Protein AF-A0A5J4Q0F8-F1 (afdb_monomer_lite)

Structure (mmCIF, N/CA/C/O backbone):
data_AF-A0A5J4Q0F8-F1
#
_entry.id   AF-A0A5J4Q0F8-F1
#
loop_
_atom_site.group_PDB
_atom_site.id
_atom_site.type_symbol
_atom_site.label_atom_id
_atom_site.label_alt_id
_atom_site.label_comp_id
_atom_site.label_asym_id
_atom_site.label_entity_id
_atom_site.label_seq_id
_atom_site.pdbx_PDB_ins_code
_atom_site.Cartn_x
_atom_site.Cartn_y
_atom_site.Cartn_z
_atom_site.occupancy
_atom_site.B_iso_or_equiv
_atom_site.auth_seq_id
_atom_site.auth_comp_id
_atom_site.auth_asym_id
_atom_site.auth_atom_id
_atom_site.pdbx_PDB_model_num
ATOM 1 N N . MET A 1 1 ? -8.336 6.481 6.851 1.00 70.69 1 MET A N 1
ATOM 2 C CA . MET A 1 1 ? -6.994 6.304 6.263 1.00 70.69 1 MET A CA 1
ATOM 3 C C . MET A 1 1 ? -6.115 7.478 6.667 1.00 70.69 1 MET A C 1
ATOM 5 O O . MET A 1 1 ? -6.570 8.615 6.573 1.00 70.69 1 MET A O 1
ATOM 9 N N . THR A 1 2 ? -4.871 7.237 7.091 1.00 80.25 2 THR A N 1
ATOM 10 C CA . THR A 1 2 ? -3.922 8.327 7.376 1.00 80.25 2 THR A CA 1
ATOM 11 C C . THR A 1 2 ? -3.353 8.921 6.074 1.00 80.25 2 THR A C 1
ATOM 13 O O . THR A 1 2 ? -3.236 8.206 5.073 1.00 80.25 2 THR A O 1
ATOM 16 N N . PRO A 1 3 ? -2.966 10.211 6.049 1.00 83.81 3 PRO A N 1
ATOM 17 C CA . PRO A 1 3 ? -2.361 10.831 4.865 1.00 83.81 3 PRO A CA 1
ATOM 18 C C . PRO A 1 3 ? -1.110 10.101 4.349 1.00 83.81 3 PRO A C 1
ATOM 20 O O . PRO A 1 3 ? -0.893 10.029 3.141 1.00 83.81 3 PRO A O 1
ATOM 23 N N . GLU A 1 4 ? -0.311 9.518 5.247 1.00 86.25 4 GLU A N 1
ATOM 24 C CA . GLU A 1 4 ? 0.884 8.742 4.889 1.00 86.25 4 GLU A CA 1
ATOM 25 C C . GLU A 1 4 ? 0.550 7.467 4.114 1.00 86.25 4 GLU A C 1
ATOM 27 O O . GLU A 1 4 ? 1.171 7.193 3.089 1.00 86.25 4 GLU A O 1
ATOM 32 N 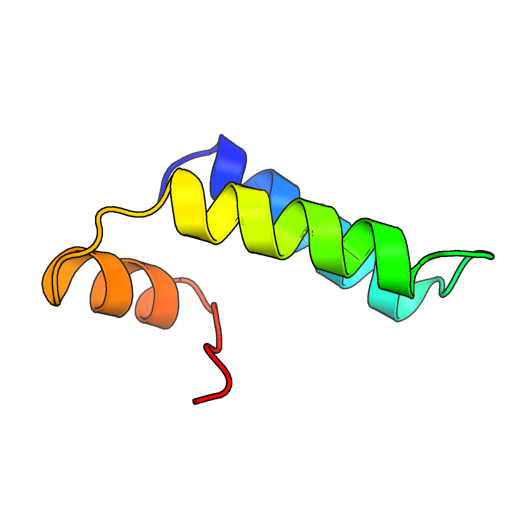N . VAL A 1 5 ? -0.454 6.707 4.560 1.00 84.38 5 VAL A N 1
ATOM 33 C CA . VAL A 1 5 ? -0.895 5.483 3.875 1.00 84.38 5 VAL A CA 1
ATOM 34 C C . VAL A 1 5 ? -1.412 5.798 2.473 1.00 84.38 5 VAL A C 1
ATOM 36 O O . VAL A 1 5 ? -1.086 5.082 1.527 1.00 84.38 5 VAL A O 1
ATOM 39 N N . LYS A 1 6 ? -2.164 6.896 2.324 1.00 85.88 6 LYS A N 1
ATOM 40 C CA . LYS A 1 6 ? -2.653 7.349 1.016 1.00 85.88 6 LYS A CA 1
ATOM 41 C C . LYS A 1 6 ? -1.501 7.628 0.055 1.00 85.88 6 LYS A C 1
ATOM 43 O O . LYS A 1 6 ? -1.494 7.121 -1.059 1.00 85.88 6 LYS A O 1
ATOM 48 N N . LYS A 1 7 ? -0.496 8.376 0.518 1.00 90.94 7 LYS A N 1
ATOM 49 C CA . LYS A 1 7 ? 0.696 8.685 -0.277 1.00 90.94 7 LYS A CA 1
ATOM 50 C C . LYS A 1 7 ? 1.437 7.415 -0.707 1.00 90.94 7 LYS A C 1
ATOM 52 O O . LYS A 1 7 ? 1.786 7.283 -1.873 1.00 90.94 7 LYS A O 1
ATOM 57 N N . MET A 1 8 ? 1.635 6.466 0.211 1.00 90.56 8 MET A N 1
ATOM 58 C CA . MET A 1 8 ? 2.287 5.190 -0.110 1.00 90.56 8 MET A CA 1
ATOM 59 C C . MET A 1 8 ? 1.503 4.379 -1.150 1.00 90.56 8 MET A C 1
ATOM 61 O O . MET A 1 8 ? 2.105 3.695 -1.974 1.00 90.56 8 MET A O 1
ATOM 65 N N . TYR A 1 9 ? 0.171 4.454 -1.128 1.00 87.88 9 TYR A N 1
ATOM 66 C CA . TYR A 1 9 ? -0.670 3.825 -2.144 1.00 87.88 9 TYR A CA 1
ATOM 67 C C . TYR A 1 9 ? -0.520 4.490 -3.514 1.00 87.88 9 TYR A C 1
ATOM 69 O O . TYR A 1 9 ? -0.309 3.795 -4.508 1.00 87.88 9 TYR A O 1
ATOM 77 N N . ASP A 1 10 ? -0.563 5.822 -3.564 1.00 91.06 10 ASP A N 1
ATOM 78 C CA . ASP A 1 10 ? -0.366 6.581 -4.802 1.00 91.06 10 ASP A CA 1
ATOM 79 C C . ASP A 1 10 ? 1.016 6.276 -5.417 1.00 91.06 10 ASP A C 1
ATOM 81 O O . ASP A 1 10 ? 1.132 6.053 -6.626 1.00 91.06 10 ASP A O 1
ATOM 85 N N . ASP A 1 11 ? 2.051 6.145 -4.579 1.00 92.44 11 ASP A N 1
ATOM 86 C CA . ASP A 1 11 ? 3.391 5.720 -4.995 1.00 92.44 11 ASP A CA 1
ATOM 87 C C . ASP A 1 11 ? 3.394 4.286 -5.562 1.00 92.44 11 ASP A C 1
ATOM 89 O O . ASP A 1 11 ? 4.060 4.015 -6.564 1.00 92.44 11 ASP A O 1
ATOM 93 N N . ILE A 1 12 ? 2.639 3.351 -4.967 1.00 91.38 12 ILE A N 1
ATOM 94 C CA . ILE A 1 12 ? 2.483 1.983 -5.492 1.00 91.38 12 ILE A CA 1
ATOM 95 C C . ILE A 1 12 ? 1.814 1.999 -6.870 1.00 91.38 12 ILE A C 1
ATOM 97 O O . ILE A 1 12 ? 2.279 1.303 -7.777 1.00 91.38 12 ILE A O 1
ATOM 101 N N . GLU A 1 13 ? 0.746 2.774 -7.053 1.00 91.31 13 GLU A N 1
ATOM 102 C CA . GLU A 1 13 ? 0.045 2.875 -8.337 1.00 91.31 13 GLU A CA 1
ATOM 103 C C . GLU A 1 13 ? 0.933 3.515 -9.414 1.00 91.31 13 GLU A C 1
ATOM 105 O O . GLU A 1 13 ? 1.005 3.014 -10.541 1.00 91.31 13 GLU A O 1
ATOM 110 N N . MET A 1 14 ? 1.710 4.541 -9.055 1.00 94.75 14 MET A N 1
ATOM 111 C CA . MET A 1 14 ? 2.729 5.118 -9.934 1.00 94.75 14 MET A CA 1
ATOM 112 C C . MET A 1 14 ? 3.790 4.075 -10.322 1.00 94.75 14 MET A C 1
ATOM 114 O O . MET A 1 14 ? 4.074 3.891 -11.507 1.00 94.75 14 MET A O 1
ATOM 118 N N . LEU A 1 15 ? 4.318 3.313 -9.356 1.00 93.38 15 LEU A N 1
ATOM 119 C CA . LEU A 1 15 ? 5.297 2.247 -9.609 1.00 93.38 15 LEU A CA 1
ATOM 120 C C . LEU A 1 15 ? 4.739 1.129 -10.502 1.00 93.38 15 LEU A C 1
ATOM 122 O O . LEU A 1 15 ? 5.475 0.596 -11.336 1.00 93.38 15 LEU A O 1
ATOM 126 N N . LYS A 1 16 ? 3.455 0.772 -10.364 1.00 89.75 16 LYS A N 1
ATOM 127 C CA . LYS A 1 16 ? 2.783 -0.203 -11.243 1.00 89.75 16 LYS A CA 1
ATOM 128 C C . LYS A 1 16 ? 2.607 0.323 -12.666 1.00 89.75 16 LYS A C 1
ATOM 130 O O . LYS A 1 16 ? 2.678 -0.472 -13.606 1.00 89.75 16 LYS A O 1
ATOM 135 N N . ARG A 1 17 ? 2.370 1.630 -12.823 1.00 93.94 17 ARG A N 1
ATOM 136 C CA . ARG A 1 17 ? 2.196 2.288 -14.124 1.00 93.94 17 ARG A CA 1
ATOM 137 C C . ARG A 1 17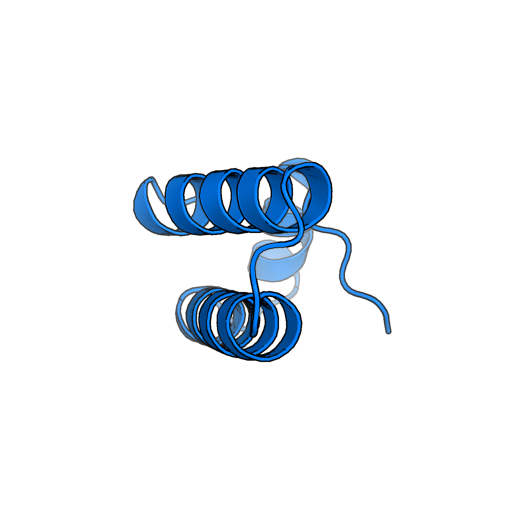 ? 3.520 2.431 -14.868 1.00 93.94 17 ARG A C 1
ATOM 139 O O . ARG A 1 17 ? 3.595 2.072 -16.038 1.0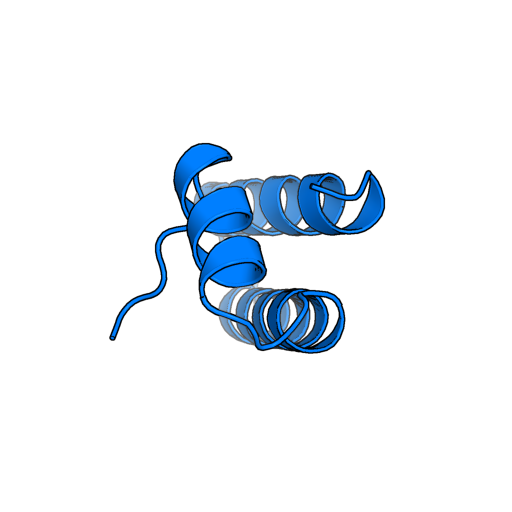0 93.94 17 ARG A O 1
ATOM 146 N N . GLU A 1 18 ? 4.549 2.931 -14.193 1.00 94.94 18 GLU A N 1
ATOM 147 C CA . GLU A 1 18 ? 5.844 3.246 -14.809 1.00 94.94 18 GLU A CA 1
ATOM 148 C C . GLU A 1 18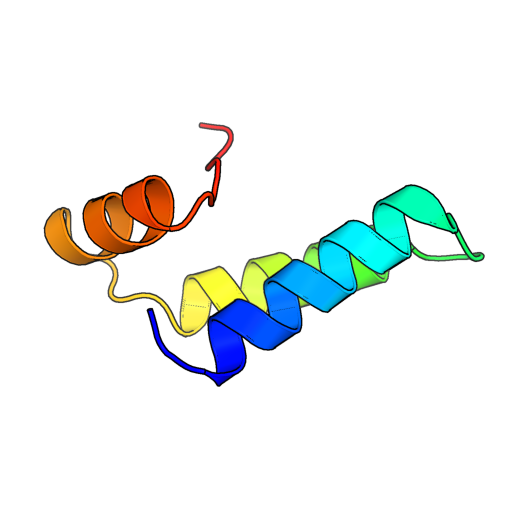 ? 6.780 2.035 -14.900 1.00 94.94 18 GLU A C 1
ATOM 150 O O . GLU A 1 18 ? 7.652 1.993 -15.765 1.00 94.94 18 GLU A O 1
ATOM 155 N N . LYS A 1 19 ? 6.607 1.043 -14.015 1.00 92.12 19 LYS A N 1
ATOM 156 C CA . LYS A 1 19 ? 7.427 -0.179 -13.924 1.00 92.12 19 LYS A CA 1
ATOM 157 C C . LYS A 1 19 ? 8.946 0.076 -14.010 1.00 92.12 19 LYS A C 1
ATOM 159 O O . LYS A 1 19 ? 9.638 -0.627 -14.753 1.00 92.12 19 LYS A O 1
ATOM 164 N N . PRO A 1 20 ? 9.511 1.035 -13.248 1.00 92.94 20 PRO A N 1
ATOM 165 C CA . PRO A 1 20 ? 10.952 1.275 -13.248 1.00 92.94 20 PRO A CA 1
ATOM 166 C C . PRO A 1 20 ? 11.719 0.042 -12.751 1.00 92.94 20 PRO A C 1
ATOM 168 O O . PRO A 1 20 ? 11.180 -0.809 -12.044 1.00 92.94 20 PRO A O 1
ATOM 171 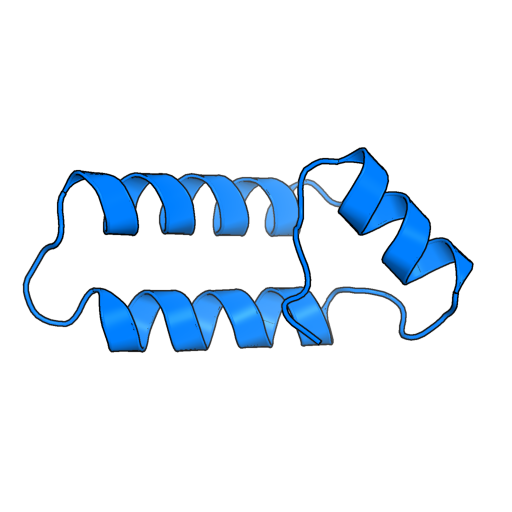N N . LYS A 1 21 ? 13.016 -0.064 -13.055 1.00 92.56 21 LYS A N 1
ATOM 172 C CA . LYS A 1 21 ? 13.835 -1.187 -12.568 1.00 92.56 21 LYS A CA 1
ATOM 173 C C . LYS A 1 21 ? 13.748 -1.297 -11.036 1.00 92.56 21 LYS A C 1
ATOM 175 O O . LYS A 1 21 ? 14.000 -0.333 -10.320 1.00 92.56 21 LYS A O 1
ATOM 180 N N . GLY A 1 22 ? 13.391 -2.483 -10.539 1.00 90.06 22 GLY A N 1
ATOM 181 C CA . GLY A 1 22 ? 13.204 -2.722 -9.102 1.00 90.06 22 GLY A CA 1
ATOM 182 C C . GLY A 1 22 ? 11.861 -2.244 -8.530 1.00 90.06 22 GLY A C 1
ATOM 183 O O . GLY A 1 22 ? 11.715 -2.187 -7.313 1.00 90.06 22 GLY A O 1
ATOM 184 N N . TYR A 1 23 ? 10.861 -1.923 -9.359 1.00 90.81 23 TYR A N 1
ATOM 185 C CA . TYR A 1 23 ? 9.535 -1.513 -8.876 1.00 90.81 23 TYR A CA 1
ATOM 186 C C . TYR A 1 23 ? 8.889 -2.543 -7.932 1.00 90.81 23 TYR A C 1
ATOM 188 O O . TYR A 1 23 ? 8.308 -2.156 -6.925 1.00 90.81 23 TYR A O 1
ATOM 196 N N . GLY A 1 24 ? 9.047 -3.847 -8.1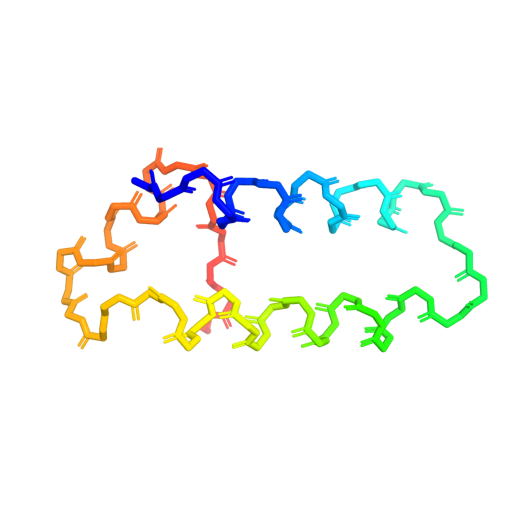92 1.00 89.44 24 GLY A N 1
ATOM 197 C CA . GLY A 1 24 ? 8.459 -4.903 -7.359 1.00 89.44 24 GLY A CA 1
ATOM 198 C C . GLY A 1 24 ? 8.969 -4.914 -5.911 1.00 89.44 24 GLY A C 1
ATOM 199 O O . GLY A 1 24 ? 8.179 -5.082 -4.979 1.00 89.44 24 GLY A O 1
ATOM 200 N N . SER A 1 25 ? 10.268 -4.672 -5.693 1.00 93.50 25 SER A N 1
ATOM 201 C CA . SER A 1 25 ? 10.825 -4.587 -4.336 1.00 93.50 25 SER A CA 1
ATOM 202 C C . SER A 1 25 ? 10.366 -3.318 -3.621 1.00 93.50 25 SER A C 1
ATOM 204 O O . SER A 1 25 ? 10.015 -3.383 -2.445 1.00 93.50 25 SER A O 1
ATOM 206 N N . ARG A 1 26 ? 10.273 -2.186 -4.333 1.00 92.12 26 ARG A N 1
ATOM 207 C CA . ARG A 1 26 ? 9.726 -0.931 -3.787 1.00 92.12 26 ARG A CA 1
ATOM 208 C C . ARG A 1 26 ? 8.256 -1.066 -3.391 1.00 92.12 26 ARG A C 1
ATOM 210 O O . ARG A 1 26 ? 7.910 -0.710 -2.271 1.00 92.12 26 ARG A O 1
ATOM 217 N N . ILE A 1 27 ? 7.424 -1.658 -4.252 1.00 92.19 27 ILE A N 1
ATOM 218 C CA . ILE A 1 27 ? 6.019 -1.962 -3.937 1.00 92.19 27 ILE A CA 1
ATOM 219 C C . ILE A 1 27 ? 5.934 -2.851 -2.691 1.00 92.19 27 ILE A C 1
ATOM 221 O O . ILE A 1 27 ? 5.141 -2.577 -1.798 1.00 92.19 27 ILE A O 1
ATOM 225 N N . SER A 1 28 ? 6.782 -3.880 -2.589 1.00 89.94 28 SER A N 1
ATOM 226 C CA . SER A 1 28 ? 6.790 -4.782 -1.429 1.00 89.94 28 SER A CA 1
ATOM 227 C C . SER A 1 28 ? 7.155 -4.070 -0.120 1.00 89.94 28 SER A C 1
ATOM 229 O O . SER A 1 28 ? 6.593 -4.385 0.928 1.00 89.94 28 SER A O 1
ATOM 231 N N . ILE A 1 29 ? 8.086 -3.111 -0.165 1.00 92.88 29 ILE A N 1
ATOM 232 C CA . ILE A 1 29 ? 8.459 -2.288 0.997 1.00 92.88 29 ILE A CA 1
ATOM 233 C C . ILE A 1 29 ? 7.288 -1.390 1.408 1.00 92.88 29 ILE A C 1
ATOM 235 O O . ILE A 1 29 ? 6.911 -1.398 2.578 1.00 92.88 29 ILE A O 1
ATOM 239 N N . LEU A 1 30 ? 6.682 -0.679 0.453 1.00 91.44 30 LEU A N 1
ATOM 240 C CA . LEU A 1 30 ? 5.551 0.215 0.715 1.00 91.44 30 LEU A CA 1
ATOM 241 C C . LEU A 1 30 ? 4.351 -0.556 1.282 1.00 91.44 30 LEU A C 1
ATOM 243 O O . LEU A 1 30 ? 3.795 -0.165 2.303 1.00 91.44 30 LEU A O 1
ATOM 247 N N . MET A 1 31 ? 4.012 -1.716 0.708 1.00 88.12 31 MET A N 1
ATOM 248 C CA . MET A 1 31 ? 2.939 -2.579 1.222 1.00 88.12 31 MET A CA 1
ATOM 249 C C . MET A 1 31 ? 3.195 -3.033 2.666 1.00 88.12 31 MET A C 1
ATOM 251 O O . MET A 1 31 ? 2.273 -3.049 3.479 1.00 88.12 31 MET A O 1
ATOM 255 N N . LYS A 1 32 ? 4.446 -3.367 3.019 1.00 89.12 32 LYS A N 1
ATOM 256 C CA . LYS A 1 32 ? 4.809 -3.692 4.408 1.00 89.12 32 LYS A CA 1
ATOM 257 C C . LYS A 1 32 ? 4.641 -2.496 5.342 1.00 89.12 32 LYS A C 1
ATOM 259 O O . LYS A 1 32 ? 4.145 -2.680 6.447 1.00 89.12 32 LYS A O 1
ATOM 264 N N . GLN A 1 33 ? 5.037 -1.297 4.917 1.00 89.44 33 GLN A N 1
ATOM 265 C CA . GLN A 1 33 ? 4.862 -0.081 5.716 1.00 89.44 33 GLN A CA 1
ATOM 266 C C . GLN A 1 33 ? 3.383 0.207 5.960 1.00 89.44 33 GLN A C 1
ATOM 268 O O . GLN A 1 33 ? 2.986 0.409 7.101 1.00 89.44 33 GLN A O 1
ATOM 273 N N . ILE A 1 34 ? 2.555 0.098 4.923 1.00 87.00 34 ILE A N 1
ATOM 274 C CA . ILE A 1 34 ? 1.105 0.246 5.037 1.00 87.00 34 ILE A CA 1
ATOM 275 C C . ILE A 1 34 ? 0.522 -0.755 6.044 1.00 87.00 34 ILE A C 1
ATOM 277 O O . ILE A 1 34 ? -0.230 -0.356 6.931 1.00 87.00 34 ILE A O 1
ATOM 281 N N . LEU A 1 35 ? 0.901 -2.034 5.966 1.00 83.38 35 LEU A N 1
ATOM 282 C CA . LEU A 1 35 ? 0.456 -3.063 6.916 1.00 83.38 35 LEU A CA 1
ATOM 283 C C . LEU A 1 35 ? 0.895 -2.786 8.362 1.00 83.38 35 LEU A C 1
ATOM 285 O O . LEU A 1 35 ? 0.178 -3.142 9.292 1.00 83.38 35 LEU A O 1
ATOM 289 N N . LEU A 1 36 ? 2.068 -2.181 8.563 1.00 84.94 36 LEU A N 1
ATOM 290 C CA . LEU A 1 36 ? 2.568 -1.811 9.891 1.00 84.94 36 LEU A CA 1
ATOM 291 C C . LEU A 1 36 ? 1.887 -0.551 10.442 1.00 84.94 36 LEU A C 1
ATOM 293 O O . LEU A 1 36 ? 1.705 -0.448 11.652 1.00 84.94 36 LEU A O 1
ATOM 297 N N . SER A 1 37 ? 1.505 0.382 9.570 1.00 81.88 37 SER A N 1
ATOM 298 C CA . SER A 1 37 ? 0.781 1.609 9.926 1.00 81.88 37 SER A CA 1
ATOM 299 C C . SER A 1 37 ? -0.728 1.400 10.083 1.00 81.88 37 SER A C 1
ATOM 301 O O . SER A 1 37 ? -1.403 2.251 10.657 1.00 81.88 37 SER A O 1
ATOM 303 N N . THR A 1 38 ? -1.266 0.292 9.571 1.00 79.06 38 THR A N 1
ATOM 304 C CA . THR A 1 38 ? -2.688 -0.049 9.683 1.00 79.06 38 THR A CA 1
ATOM 305 C C . THR A 1 38 ? -2.960 -0.732 11.025 1.00 79.06 38 THR A C 1
ATOM 307 O O . THR A 1 38 ? -2.284 -1.712 11.353 1.00 79.06 38 THR A O 1
ATOM 310 N N . PRO A 1 39 ? -3.966 -0.285 11.800 1.00 78.12 39 PRO A N 1
ATOM 311 C CA . PRO A 1 39 ? -4.428 -1.021 12.971 1.00 78.12 39 PRO A CA 1
ATOM 312 C C . PRO A 1 39 ? -4.824 -2.452 12.583 1.00 78.12 39 PRO A C 1
ATOM 314 O O . PRO A 1 39 ? -5.651 -2.648 11.697 1.00 78.12 39 PRO A O 1
ATOM 317 N N . LYS A 1 40 ? -4.253 -3.463 13.251 1.00 80.00 40 LYS A N 1
ATOM 318 C CA . LYS A 1 40 ? -4.545 -4.890 13.002 1.00 80.00 40 LYS A CA 1
ATOM 319 C C . LYS A 1 40 ? -5.881 -5.324 13.621 1.00 80.00 40 LYS A C 1
ATOM 321 O O . LYS A 1 40 ? -5.948 -6.330 14.322 1.00 80.00 40 LYS A O 1
ATOM 326 N N . THR A 1 41 ? -6.921 -4.533 13.403 1.00 82.00 41 THR A N 1
ATOM 327 C CA . THR A 1 41 ? -8.296 -4.789 13.837 1.00 82.00 41 THR A CA 1
ATOM 328 C C . THR A 1 41 ? -9.189 -4.915 12.612 1.00 82.00 41 THR A C 1
ATOM 330 O O . THR A 1 41 ? -8.865 -4.400 11.541 1.00 82.00 41 THR A O 1
ATOM 333 N N . GLU A 1 42 ? -10.325 -5.595 12.754 1.00 80.88 42 GLU A N 1
ATOM 334 C CA . GLU A 1 42 ? -11.286 -5.755 11.659 1.00 80.88 42 GLU A CA 1
ATOM 335 C C . GLU A 1 42 ? -11.762 -4.397 11.115 1.00 80.88 42 GLU A C 1
ATOM 337 O O . GLU A 1 42 ? -11.841 -4.215 9.901 1.00 80.88 42 GLU A O 1
ATOM 342 N N . GLU A 1 43 ? -12.002 -3.413 11.991 1.00 81.38 43 GLU A N 1
ATOM 343 C CA . GLU A 1 43 ? -12.365 -2.055 11.567 1.00 81.38 43 GLU A CA 1
ATOM 344 C C . GLU A 1 43 ? -11.224 -1.356 10.823 1.00 81.38 43 GLU A C 1
ATOM 346 O O . GLU A 1 43 ? -11.476 -0.682 9.827 1.00 81.38 43 GLU A O 1
ATOM 351 N N . GLY A 1 44 ? -9.971 -1.559 11.247 1.00 78.12 44 GLY A N 1
ATOM 352 C CA . GLY A 1 44 ? -8.795 -1.012 10.570 1.00 78.12 44 GLY A CA 1
ATOM 353 C C . GLY A 1 44 ? -8.630 -1.561 9.152 1.00 78.12 44 GLY A C 1
ATOM 354 O O . GLY A 1 44 ? -8.379 -0.798 8.219 1.00 78.12 44 GLY A O 1
ATOM 355 N N . PHE A 1 45 ? -8.845 -2.865 8.955 1.00 79.94 45 PHE A N 1
ATOM 356 C CA . PHE A 1 45 ? -8.828 -3.472 7.621 1.00 79.94 45 PHE A CA 1
ATOM 357 C C . PHE A 1 45 ? -10.018 -3.025 6.762 1.00 79.94 45 PHE A C 1
ATOM 359 O O . PHE A 1 45 ? -9.814 -2.664 5.603 1.00 79.94 45 PHE A O 1
ATOM 366 N N . LYS A 1 46 ? -11.233 -2.955 7.325 1.00 82.44 46 LYS A N 1
ATOM 367 C CA . LYS A 1 46 ? -12.428 -2.446 6.622 1.00 82.44 46 LYS A CA 1
ATOM 368 C C . LYS A 1 46 ? -12.272 -0.992 6.185 1.00 82.44 46 LYS A C 1
ATOM 370 O O . LYS A 1 46 ? -12.656 -0.639 5.070 1.00 82.44 46 LYS A O 1
ATOM 375 N N . GLU A 1 47 ? -11.688 -0.148 7.033 1.00 81.31 47 GLU A N 1
ATOM 376 C CA . GLU A 1 47 ? -11.389 1.241 6.687 1.00 81.31 47 GLU A CA 1
ATOM 377 C C . GLU A 1 47 ? -10.427 1.302 5.493 1.00 81.31 47 GLU A C 1
ATOM 379 O O . GLU A 1 47 ? -10.637 2.084 4.569 1.00 81.31 47 GLU A O 1
ATOM 384 N N . MET A 1 48 ? -9.408 0.445 5.459 1.00 79.62 48 MET A N 1
ATOM 385 C CA . MET A 1 48 ? -8.447 0.385 4.356 1.00 79.62 48 MET A CA 1
ATOM 386 C C . MET A 1 48 ? -9.084 -0.111 3.055 1.00 79.62 48 MET A C 1
ATOM 388 O O . MET A 1 48 ? -8.895 0.516 2.010 1.00 79.62 48 MET A O 1
ATOM 392 N N . GLU A 1 49 ? -9.900 -1.165 3.112 1.00 81.56 49 GLU A N 1
ATOM 393 C CA . GLU A 1 49 ? -10.639 -1.666 1.946 1.00 81.56 49 GLU A CA 1
ATOM 394 C C . GLU A 1 49 ? -11.611 -0.626 1.383 1.00 81.56 49 GLU A C 1
ATOM 396 O O . GLU A 1 49 ? -11.634 -0.393 0.172 1.00 81.56 49 GLU A O 1
ATOM 401 N N . SER A 1 50 ? -12.340 0.088 2.248 1.00 78.94 50 SER A N 1
ATOM 402 C CA . SER A 1 50 ? -13.218 1.192 1.834 1.00 78.94 50 SER A CA 1
ATOM 403 C C . SER A 1 50 ? -12.458 2.350 1.178 1.00 78.94 50 SER A C 1
ATOM 405 O O . SER A 1 50 ? -13.062 3.135 0.448 1.00 78.94 50 SER A O 1
ATOM 407 N N . ASN A 1 51 ? -11.154 2.477 1.432 1.00 70.25 51 ASN A N 1
ATOM 408 C CA . ASN A 1 51 ? -10.284 3.481 0.819 1.00 70.25 51 ASN A CA 1
ATOM 409 C C . ASN A 1 51 ? -9.544 2.955 -0.428 1.00 70.25 51 ASN A C 1
ATOM 411 O O . ASN A 1 51 ? -8.696 3.658 -0.974 1.00 70.25 51 ASN A O 1
ATOM 415 N N . GLY A 1 52 ? -9.879 1.752 -0.907 1.00 67.94 52 GLY A N 1
ATOM 416 C CA . GLY A 1 52 ? -9.368 1.195 -2.161 1.00 67.94 52 GLY A CA 1
ATOM 417 C C . GLY A 1 52 ? -8.199 0.221 -2.012 1.00 67.94 52 GLY A C 1
ATOM 418 O O . GLY A 1 52 ? -7.723 -0.296 -3.024 1.00 67.94 52 GLY A O 1
ATOM 419 N N . PHE A 1 53 ? -7.755 -0.087 -0.787 1.00 73.44 53 PHE A N 1
ATOM 420 C CA . PHE A 1 53 ? -6.773 -1.151 -0.582 1.00 73.44 53 PHE A CA 1
ATOM 421 C C . PHE A 1 53 ? -7.400 -2.516 -0.828 1.00 73.44 53 PHE A C 1
ATOM 423 O O . PHE A 1 53 ? -8.358 -2.901 -0.173 1.00 73.44 53 PHE A O 1
ATOM 430 N N . LYS A 1 54 ? -6.815 -3.289 -1.742 1.00 66.81 54 LYS A N 1
ATOM 431 C CA . LYS A 1 54 ? -7.142 -4.707 -1.887 1.00 66.81 54 LYS A CA 1
ATOM 432 C C . LYS A 1 54 ? -6.060 -5.522 -1.206 1.00 66.81 54 LYS A C 1
ATOM 434 O O . LYS A 1 54 ? -4.933 -5.594 -1.699 1.00 66.81 54 LYS A O 1
ATOM 439 N N . PHE A 1 55 ? -6.398 -6.122 -0.075 1.00 64.00 55 PHE A N 1
ATOM 440 C CA . PHE A 1 55 ? -5.571 -7.155 0.525 1.00 64.00 55 PHE A CA 1
ATOM 441 C C . PHE A 1 55 ? -5.799 -8.437 -0.287 1.00 64.00 55 PHE A C 1
ATOM 443 O O . PHE A 1 55 ? -6.929 -8.885 -0.456 1.00 64.00 55 PHE A O 1
ATOM 450 N N . ALA A 1 56 ? -4.738 -8.969 -0.890 1.00 50.03 56 ALA A N 1
ATOM 451 C CA . ALA A 1 56 ? -4.782 -10.275 -1.536 1.00 50.03 56 ALA A CA 1
ATOM 452 C C . ALA A 1 56 ? -4.548 -11.325 -0.444 1.00 50.03 56 ALA A C 1
ATOM 454 O O . ALA A 1 56 ? -3.398 -11.594 -0.095 1.00 50.03 56 ALA A O 1
ATOM 455 N N . TRP A 1 57 ? -5.633 -11.811 0.153 1.00 47.75 57 TRP A N 1
ATOM 456 C CA . TRP A 1 57 ? -5.641 -12.985 1.026 1.00 47.75 57 TRP A CA 1
ATOM 457 C C . TRP A 1 57 ? -5.894 -14.221 0.166 1.00 47.75 57 TRP A C 1
ATOM 459 O O . TRP A 1 57 ? -6.724 -14.109 -0.768 1.00 47.75 57 TRP A O 1
#

Organism: NCBI:txid433724

Foldseek 3Di:
DDPLLVVLVVLLVVCVVVVPVCSVVSNVVSVVVSVVVFDPDPVSVVVCVVVPDDDPD

Radius of gyration: 11.47 Å; chains: 1; bounding box: 27×24×29 Å

Secondary structure (DSSP, 8-state):
--HHHHHHHHHHHHHHHH--TTHHHHHHHHHHHHHHHS-SSHHHHHHHHHTT-----

Sequence (57 aa):
MTPEVKKMYDDIEMLKREKPKGYGSRISILMKQILLSTPKTEEGFKEMESNGFKFAW

pLDDT: mean 83.88, std 10.03, range [47.75, 94.94]